Protein AF-A0A968EAG1-F1 (afdb_monomer_lite)

Structure (mmCIF, N/CA/C/O backbone):
data_AF-A0A968EAG1-F1
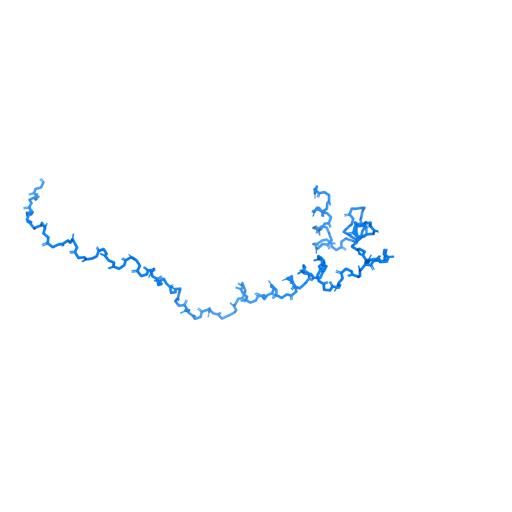#
_entry.id   AF-A0A968EAG1-F1
#
loop_
_atom_site.group_PDB
_atom_site.id
_atom_site.type_symbol
_atom_site.label_atom_id
_atom_site.label_alt_id
_atom_site.label_comp_id
_atom_site.label_asym_id
_atom_site.label_entity_id
_atom_site.label_seq_id
_atom_site.pdbx_PDB_ins_code
_atom_site.Cartn_x
_atom_site.Cartn_y
_atom_site.Cartn_z
_atom_site.occupancy
_atom_site.B_iso_or_equiv
_atom_site.auth_seq_id
_atom_site.auth_comp_id
_atom_site.auth_asym_id
_atom_site.auth_atom_id
_atom_site.pdbx_PDB_model_num
ATOM 1 N N . MET A 1 1 ? 4.496 9.238 9.804 1.00 68.00 1 MET A N 1
ATOM 2 C CA . MET A 1 1 ? 3.751 7.984 9.552 1.00 68.00 1 MET A CA 1
ATOM 3 C C . MET A 1 1 ? 2.313 7.982 10.082 1.00 68.00 1 MET A C 1
ATOM 5 O O . MET A 1 1 ? 1.546 7.136 9.651 1.00 68.00 1 MET A O 1
ATOM 9 N N . GLN A 1 2 ? 1.909 8.931 10.944 1.00 83.31 2 GLN A N 1
ATOM 10 C CA . GLN A 1 2 ? 0.537 9.005 11.482 1.00 83.31 2 GLN A CA 1
ATOM 11 C C . GLN A 1 2 ? -0.554 9.052 10.399 1.00 83.31 2 GLN A C 1
ATOM 13 O O . GLN A 1 2 ? -1.479 8.253 10.448 1.00 83.31 2 GLN A O 1
ATOM 18 N N . PHE A 1 3 ? -0.415 9.922 9.391 1.00 86.06 3 PHE A N 1
ATOM 19 C CA . PHE A 1 3 ? -1.431 10.082 8.340 1.00 86.06 3 PHE A CA 1
ATOM 20 C C . PHE A 1 3 ? -1.649 8.819 7.497 1.00 86.06 3 PHE A C 1
ATOM 22 O O . PHE A 1 3 ? -2.782 8.475 7.187 1.00 86.06 3 PHE A O 1
ATOM 29 N N . LEU A 1 4 ? -0.571 8.101 7.179 1.00 82.31 4 LEU A N 1
ATOM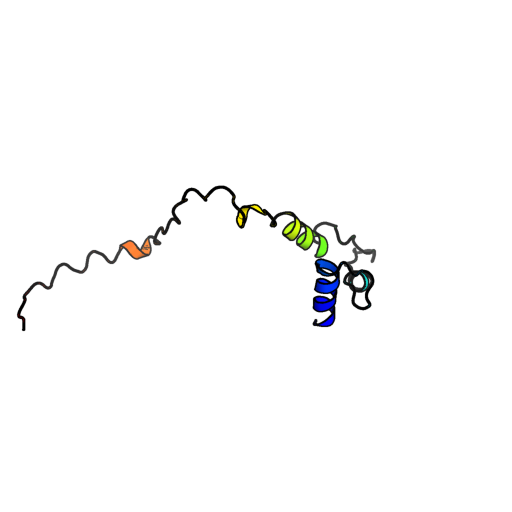 30 C CA . LEU A 1 4 ? -0.620 6.849 6.420 1.00 82.31 4 LEU A CA 1
ATOM 31 C C . LEU A 1 4 ? -1.311 5.727 7.204 1.00 82.31 4 LEU A C 1
ATOM 33 O O . LEU A 1 4 ? -2.111 4.984 6.645 1.00 82.31 4 LEU A O 1
ATOM 37 N N . MET A 1 5 ? -1.030 5.625 8.506 1.00 85.50 5 MET A N 1
ATOM 38 C CA . MET A 1 5 ? -1.665 4.627 9.374 1.00 85.50 5 MET A CA 1
ATOM 39 C C . MET A 1 5 ? -3.138 4.949 9.616 1.00 85.50 5 MET A C 1
ATOM 41 O O . MET A 1 5 ? -3.976 4.058 9.551 1.00 85.50 5 MET A O 1
ATOM 45 N N . HIS A 1 6 ? -3.459 6.225 9.827 1.00 89.88 6 HIS A N 1
ATOM 46 C CA . HIS A 1 6 ? -4.839 6.671 9.960 1.00 89.88 6 HIS A CA 1
ATOM 47 C C . HIS A 1 6 ? -5.648 6.353 8.700 1.00 89.88 6 HIS A C 1
ATOM 49 O O . HIS A 1 6 ? -6.672 5.681 8.780 1.00 89.88 6 HIS A O 1
ATOM 55 N N . GLN A 1 7 ? -5.134 6.728 7.526 1.00 87.31 7 GLN A N 1
ATOM 56 C CA . GLN A 1 7 ? -5.828 6.463 6.272 1.00 87.31 7 GLN A CA 1
ATOM 57 C C . GLN A 1 7 ? -5.929 4.963 5.950 1.00 87.31 7 GLN A C 1
ATOM 59 O O . GLN A 1 7 ? -6.914 4.529 5.352 1.00 87.31 7 GLN A O 1
ATOM 64 N N . ARG A 1 8 ? -4.951 4.140 6.357 1.00 86.19 8 ARG A N 1
ATOM 65 C CA . ARG A 1 8 ? -5.062 2.673 6.287 1.00 86.19 8 ARG A CA 1
ATOM 66 C C . ARG A 1 8 ? -6.290 2.189 7.055 1.00 86.19 8 ARG A C 1
ATOM 68 O O . ARG A 1 8 ? -7.081 1.436 6.496 1.00 86.19 8 ARG A O 1
ATOM 75 N N . ASP A 1 9 ? -6.452 2.621 8.301 1.00 88.50 9 ASP A N 1
ATOM 76 C CA . ASP A 1 9 ? -7.562 2.185 9.152 1.00 88.50 9 ASP A CA 1
ATOM 77 C C . ASP A 1 9 ? -8.912 2.674 8.601 1.00 88.50 9 ASP A C 1
ATOM 79 O O . ASP A 1 9 ? -9.860 1.894 8.524 1.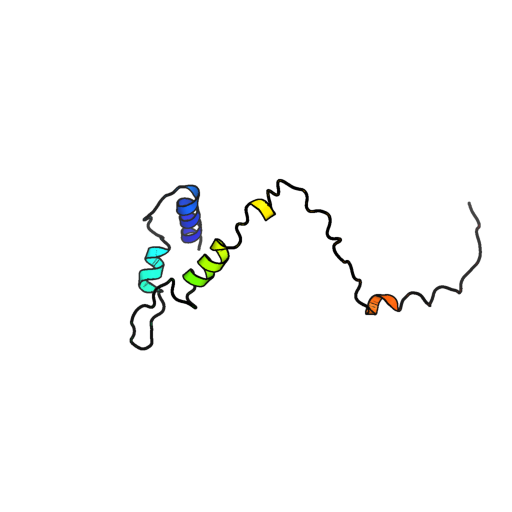00 88.50 9 ASP A O 1
ATOM 83 N N . GLU A 1 10 ? -8.988 3.917 8.115 1.00 91.25 10 GLU A N 1
ATOM 84 C CA . GLU A 1 10 ? -10.173 4.451 7.422 1.00 91.25 10 GLU A CA 1
ATOM 85 C C . GLU A 1 10 ? -10.524 3.654 6.157 1.00 91.25 10 GLU A C 1
ATOM 87 O O . GLU A 1 10 ? -11.699 3.415 5.874 1.00 91.25 10 GLU A O 1
ATOM 92 N N . THR A 1 11 ? -9.514 3.207 5.407 1.00 88.25 11 THR A N 1
ATOM 93 C CA . THR A 1 11 ? -9.717 2.415 4.188 1.00 88.25 11 THR A CA 1
ATOM 94 C C . THR A 1 11 ? -10.198 1.004 4.515 1.00 88.25 11 THR A C 1
ATOM 96 O O . THR A 1 11 ? -11.139 0.520 3.889 1.00 88.25 11 THR A O 1
ATOM 99 N N . VAL A 1 12 ? -9.559 0.336 5.481 1.00 84.81 12 VAL A N 1
ATOM 100 C CA . VAL A 1 12 ? -9.821 -1.076 5.807 1.00 84.81 12 VAL A CA 1
ATOM 101 C C . VAL A 1 12 ? -11.092 -1.239 6.639 1.00 84.81 12 VAL A C 1
ATOM 103 O O . VAL A 1 12 ? -11.901 -2.108 6.334 1.00 84.81 12 VAL A O 1
ATOM 106 N N . HIS A 1 13 ? -11.292 -0.412 7.667 1.00 91.00 13 HIS A N 1
ATOM 107 C CA . HIS A 1 13 ? -12.444 -0.525 8.568 1.00 91.00 13 HIS A CA 1
ATOM 108 C C . HIS A 1 13 ? -13.613 0.375 8.158 1.00 91.00 13 HIS A C 1
ATOM 110 O O . HIS A 1 13 ? -14.766 0.004 8.356 1.00 91.00 13 HIS A O 1
ATOM 116 N N . GLY A 1 14 ? -13.330 1.553 7.594 1.00 91.19 14 GLY A N 1
ATOM 117 C CA . GLY A 1 14 ? -14.352 2.524 7.188 1.00 91.19 14 GLY A CA 1
ATOM 118 C C . GLY A 1 14 ? -14.762 2.440 5.716 1.00 91.19 14 GLY A C 1
ATOM 119 O O . GLY A 1 14 ? -15.746 3.063 5.325 1.00 91.19 14 GLY A O 1
ATOM 120 N N . GLY A 1 15 ? -14.018 1.705 4.881 1.00 89.00 15 GLY A N 1
ATOM 121 C CA . GLY A 1 15 ? -14.270 1.613 3.439 1.00 89.00 15 GLY A CA 1
ATOM 122 C C . GLY A 1 15 ? -13.994 2.905 2.656 1.00 89.00 15 GLY A C 1
ATOM 123 O O . GLY A 1 15 ? -14.354 2.994 1.481 1.00 89.00 15 GLY A O 1
ATOM 124 N N . ILE A 1 16 ? -13.358 3.906 3.271 1.00 89.56 16 ILE A N 1
ATOM 125 C CA . ILE A 1 16 ? -13.103 5.215 2.658 1.00 89.56 16 ILE A CA 1
ATOM 126 C C . ILE A 1 16 ? -11.933 5.097 1.673 1.00 89.56 16 ILE A C 1
ATOM 128 O O . ILE A 1 16 ? -10.840 4.675 2.037 1.00 89.56 16 ILE A O 1
ATOM 132 N N . ARG A 1 17 ? -12.136 5.482 0.407 1.00 87.19 17 ARG A N 1
ATOM 133 C CA . ARG A 1 17 ? -11.109 5.427 -0.652 1.00 87.19 17 ARG A CA 1
ATOM 134 C C . ARG A 1 17 ? -10.855 6.812 -1.242 1.00 87.19 17 ARG A C 1
ATOM 136 O O . ARG A 1 17 ? -11.737 7.661 -1.240 1.00 87.19 17 ARG A O 1
ATOM 143 N N . GLY A 1 18 ? -9.649 7.029 -1.768 1.00 82.62 18 GLY A N 1
ATOM 144 C CA . GLY A 1 18 ? -9.287 8.277 -2.457 1.00 82.62 18 GLY A CA 1
ATOM 145 C C . GLY A 1 18 ? -8.948 9.465 -1.548 1.00 82.62 18 GLY A C 1
ATOM 146 O O . GLY A 1 18 ? -8.866 10.590 -2.031 1.00 82.62 18 GLY A O 1
ATOM 147 N N . ALA A 1 19 ? -8.735 9.249 -0.247 1.00 82.88 19 ALA A N 1
ATOM 148 C CA . ALA A 1 19 ? -8.305 10.312 0.661 1.00 82.88 19 ALA A CA 1
ATOM 149 C C . ALA A 1 19 ? -6.855 10.778 0.388 1.00 82.88 19 ALA A C 1
ATOM 151 O O . ALA A 1 19 ? -6.049 10.071 -0.226 1.00 82.88 19 ALA A O 1
ATOM 152 N N . LYS A 1 20 ? -6.529 11.986 0.862 1.00 83.25 20 LYS A N 1
ATOM 153 C CA . LYS A 1 20 ? -5.327 12.773 0.519 1.00 83.25 20 LYS A CA 1
ATOM 154 C C . LYS A 1 20 ? -3.987 12.042 0.679 1.00 83.25 20 LYS A C 1
ATOM 156 O O . LYS A 1 20 ? -3.056 12.311 -0.071 1.00 83.25 20 LYS A O 1
ATOM 161 N N . HIS A 1 21 ? -3.864 11.152 1.653 1.00 85.00 21 HIS A N 1
ATOM 162 C CA . HIS A 1 21 ? -2.630 10.446 2.007 1.00 85.00 21 HIS A CA 1
ATOM 163 C C . HIS A 1 21 ? -2.687 8.965 1.598 1.00 85.00 21 HIS A C 1
ATOM 165 O O . HIS A 1 21 ? -2.262 8.084 2.347 1.00 85.00 21 HIS A O 1
ATOM 171 N N . SER A 1 22 ? -3.258 8.685 0.420 1.00 82.19 22 SER A N 1
ATOM 172 C CA . SER A 1 22 ? -3.474 7.311 -0.042 1.00 82.19 22 SER A CA 1
ATOM 173 C C . SER A 1 22 ? -2.175 6.581 -0.346 1.00 82.19 22 SER A C 1
ATOM 175 O O . SER A 1 22 ? -1.239 7.155 -0.897 1.00 82.19 22 SER A O 1
ATOM 177 N N . LEU A 1 23 ? -2.168 5.277 -0.051 1.00 79.94 23 LEU A N 1
ATOM 178 C CA . LEU A 1 23 ? -1.071 4.385 -0.422 1.00 79.94 23 LEU A CA 1
ATOM 179 C C . LEU A 1 23 ? -0.817 4.412 -1.938 1.00 79.94 23 LEU A C 1
ATOM 181 O O . LEU A 1 23 ? 0.329 4.376 -2.365 1.00 79.94 23 LEU A O 1
ATOM 185 N N . VAL A 1 24 ? -1.886 4.530 -2.737 1.00 81.94 24 VAL A N 1
ATOM 186 C CA . VAL A 1 24 ? -1.819 4.627 -4.204 1.00 81.94 24 VAL A CA 1
ATOM 187 C C . VAL A 1 24 ? -1.049 5.874 -4.636 1.00 81.94 24 VAL A C 1
ATOM 189 O O . VAL A 1 24 ? -0.119 5.755 -5.420 1.00 81.94 24 VAL A O 1
ATOM 192 N N . GLY A 1 25 ? -1.336 7.037 -4.046 1.00 82.94 25 GLY A N 1
ATOM 193 C CA . GLY A 1 25 ? -0.607 8.271 -4.363 1.00 82.94 25 GLY A CA 1
ATOM 194 C C . GLY A 1 25 ? 0.882 8.225 -3.997 1.00 82.94 25 GLY A C 1
ATOM 195 O O . GLY A 1 25 ? 1.685 8.943 -4.580 1.00 82.94 25 GLY A O 1
ATOM 196 N N . CYS A 1 26 ? 1.287 7.374 -3.048 1.00 82.56 26 CYS A N 1
ATOM 197 C CA . CYS A 1 26 ? 2.707 7.148 -2.767 1.00 82.56 26 CYS A CA 1
ATOM 198 C C . CYS A 1 26 ? 3.393 6.348 -3.888 1.00 82.56 26 CYS A C 1
ATOM 200 O O . CYS A 1 26 ? 4.554 6.607 -4.200 1.00 82.56 26 CYS A O 1
ATOM 202 N N . ILE A 1 27 ? 2.685 5.382 -4.482 1.00 86.00 27 ILE A N 1
ATOM 203 C CA . ILE A 1 27 ? 3.205 4.494 -5.533 1.00 86.00 27 ILE A CA 1
ATOM 204 C C . ILE A 1 27 ? 3.515 5.278 -6.812 1.00 86.00 27 ILE A C 1
ATOM 206 O O . ILE A 1 27 ? 4.499 4.959 -7.472 1.00 86.00 27 ILE A O 1
ATOM 210 N N . ASP A 1 28 ? 2.752 6.334 -7.108 1.00 84.19 28 ASP A N 1
ATOM 211 C CA . ASP A 1 28 ? 2.929 7.164 -8.310 1.00 84.19 28 ASP A CA 1
ATOM 212 C C . ASP A 1 28 ? 4.364 7.698 -8.478 1.00 84.19 28 ASP A C 1
ATOM 214 O O . ASP A 1 28 ? 4.837 7.858 -9.602 1.00 84.19 28 ASP A O 1
ATOM 218 N N . CYS A 1 29 ? 5.075 7.929 -7.368 1.00 86.81 29 CYS A N 1
ATOM 219 C CA . CYS A 1 29 ? 6.463 8.400 -7.373 1.00 86.81 29 CYS A CA 1
ATOM 220 C C . CYS A 1 29 ? 7.475 7.389 -6.809 1.00 86.81 29 CYS A C 1
ATOM 222 O O . CYS A 1 29 ? 8.670 7.543 -7.043 1.00 86.81 29 CYS A O 1
ATOM 224 N N . HIS A 1 30 ? 7.035 6.391 -6.035 1.00 86.94 30 HIS A N 1
ATOM 225 C CA . HIS A 1 30 ? 7.923 5.437 -5.352 1.00 86.94 30 HIS A CA 1
ATOM 226 C C . HIS A 1 30 ? 7.895 4.016 -5.938 1.00 86.94 30 HIS A C 1
ATOM 228 O O . HIS A 1 30 ? 8.453 3.099 -5.334 1.00 86.94 30 HIS A O 1
ATOM 234 N N . ALA A 1 31 ? 7.262 3.806 -7.095 1.00 89.25 31 ALA A N 1
ATOM 235 C CA . ALA A 1 31 ? 7.374 2.546 -7.821 1.00 89.25 31 ALA A CA 1
ATOM 236 C C . ALA A 1 31 ? 8.822 2.311 -8.289 1.00 89.25 31 ALA A C 1
ATOM 238 O O . ALA A 1 31 ? 9.480 3.224 -8.787 1.00 89.25 31 ALA A O 1
ATOM 239 N N . GLN A 1 32 ? 9.308 1.076 -8.147 1.00 90.19 32 GLN A N 1
ATOM 240 C CA . GLN A 1 32 ? 10.597 0.678 -8.713 1.00 90.19 32 GLN A CA 1
ATOM 241 C C . GLN A 1 32 ? 10.551 0.744 -10.242 1.00 90.19 32 GLN A C 1
ATOM 243 O O . GLN A 1 32 ? 9.506 0.497 -10.849 1.00 90.19 32 GLN A O 1
ATOM 248 N N . THR A 1 33 ? 11.692 1.020 -10.865 1.00 94.12 33 THR A N 1
ATOM 249 C CA . THR A 1 33 ? 11.833 1.075 -12.324 1.00 94.12 33 THR A CA 1
ATOM 250 C C . THR A 1 33 ? 12.815 0.026 -12.826 1.00 94.12 33 THR A C 1
ATOM 252 O O . THR A 1 33 ? 13.752 -0.332 -12.115 1.00 94.12 33 THR A O 1
ATOM 255 N N . ASP A 1 34 ? 12.610 -0.454 -14.051 1.00 93.88 34 ASP A N 1
ATOM 256 C CA . ASP A 1 34 ? 13.575 -1.309 -14.741 1.00 93.88 34 ASP A CA 1
ATOM 257 C C . ASP A 1 34 ? 14.789 -0.502 -15.243 1.00 93.88 34 ASP A C 1
ATOM 259 O O . ASP A 1 34 ? 14.837 0.727 -15.134 1.00 93.88 34 ASP A O 1
ATOM 263 N N . ASP A 1 35 ? 15.767 -1.188 -15.840 1.00 95.88 35 ASP A N 1
ATOM 264 C CA . ASP A 1 35 ? 16.992 -0.570 -16.375 1.00 95.88 35 ASP A CA 1
ATOM 265 C C . ASP A 1 35 ? 16.731 0.450 -17.500 1.00 95.88 35 ASP A C 1
ATOM 267 O O . ASP A 1 35 ? 17.614 1.221 -17.874 1.00 95.88 35 ASP A O 1
ATOM 271 N N . ARG A 1 36 ? 15.517 0.462 -18.062 1.00 95.62 36 ARG A N 1
ATOM 272 C CA . ARG A 1 36 ? 15.082 1.392 -19.112 1.00 95.62 36 ARG A CA 1
ATOM 273 C C . ARG A 1 36 ? 14.275 2.559 -18.537 1.00 95.62 36 ARG A C 1
ATOM 275 O O . ARG A 1 36 ? 13.802 3.398 -19.301 1.00 95.62 36 ARG A O 1
ATOM 282 N N . GLY A 1 37 ? 14.116 2.616 -17.214 1.00 92.94 37 GLY A N 1
ATOM 283 C CA . GLY A 1 37 ? 13.356 3.641 -16.505 1.00 92.94 37 GLY A CA 1
ATOM 284 C C . GLY A 1 37 ? 11.840 3.440 -16.548 1.00 92.94 37 GLY A C 1
ATOM 285 O O . GLY A 1 37 ? 11.104 4.343 -16.156 1.00 92.94 37 GLY A O 1
ATOM 286 N N . ALA A 1 38 ? 11.346 2.289 -17.013 1.00 93.00 38 ALA A N 1
ATOM 287 C CA . ALA A 1 38 ? 9.918 1.993 -17.005 1.00 93.00 38 ALA A CA 1
ATOM 288 C C . ALA A 1 38 ? 9.487 1.476 -15.626 1.00 93.00 38 ALA A C 1
ATOM 290 O O . ALA A 1 38 ? 10.176 0.652 -15.027 1.00 93.00 38 ALA A O 1
ATOM 291 N N . ALA A 1 39 ? 8.334 1.932 -15.128 1.00 92.00 39 ALA A N 1
ATOM 292 C CA . ALA A 1 39 ? 7.787 1.456 -13.859 1.00 92.00 39 ALA A CA 1
ATOM 293 C C . ALA A 1 39 ? 7.521 -0.058 -13.905 1.00 92.00 39 ALA A C 1
ATOM 295 O O . ALA A 1 39 ? 6.856 -0.564 -14.814 1.00 92.00 39 ALA A O 1
ATOM 296 N N . ILE A 1 40 ? 8.018 -0.777 -12.902 1.00 92.62 40 ILE A N 1
ATOM 297 C CA . ILE A 1 40 ? 7.752 -2.201 -12.716 1.00 92.62 40 ILE A CA 1
ATOM 298 C C . ILE A 1 40 ? 6.361 -2.341 -12.077 1.00 92.62 40 ILE A C 1
ATOM 300 O O . ILE A 1 40 ? 6.064 -1.636 -11.107 1.00 92.62 40 ILE A O 1
ATOM 304 N N . PRO A 1 41 ? 5.490 -3.245 -12.567 1.00 91.00 41 PRO A N 1
ATOM 305 C CA . PRO A 1 41 ? 4.193 -3.486 -11.943 1.00 91.00 41 PRO A CA 1
ATOM 306 C C . PRO A 1 41 ? 4.340 -3.843 -10.460 1.00 91.00 41 PRO A C 1
ATOM 308 O O . PRO A 1 41 ? 5.114 -4.727 -10.108 1.00 91.00 41 PRO A O 1
ATOM 311 N N . VAL A 1 42 ? 3.564 -3.206 -9.579 1.00 87.81 42 VAL A N 1
ATOM 312 C CA . VAL A 1 42 ? 3.676 -3.404 -8.117 1.00 87.81 42 VAL A CA 1
ATOM 313 C C . VAL A 1 42 ? 3.393 -4.836 -7.647 1.00 87.81 42 VAL A C 1
ATOM 315 O O . VAL A 1 42 ? 3.795 -5.219 -6.552 1.00 87.81 42 VAL A O 1
ATOM 318 N N . ASN A 1 43 ? 2.695 -5.627 -8.463 1.00 85.56 43 ASN A N 1
ATOM 319 C CA . ASN A 1 43 ? 2.402 -7.039 -8.223 1.00 85.56 43 ASN A CA 1
ATOM 320 C C . ASN A 1 43 ? 3.409 -7.998 -8.886 1.00 85.56 43 ASN A C 1
ATOM 322 O O . ASN A 1 43 ? 3.190 -9.206 -8.847 1.00 85.56 43 ASN A O 1
ATOM 326 N N . ALA A 1 44 ? 4.466 -7.488 -9.523 1.00 90.81 44 ALA A N 1
ATOM 327 C CA . ALA A 1 44 ? 5.533 -8.319 -10.063 1.00 90.81 44 ALA A CA 1
ATOM 328 C C . ALA A 1 44 ? 6.356 -8.955 -8.933 1.00 90.81 44 ALA A C 1
ATOM 330 O O . ALA A 1 44 ? 6.469 -8.409 -7.834 1.00 90.81 44 ALA A O 1
ATOM 331 N N . GLU A 1 45 ? 6.959 -10.106 -9.219 1.00 90.25 45 GLU A N 1
ATOM 332 C CA . GLU A 1 45 ? 7.807 -10.814 -8.265 1.00 90.25 45 GLU A CA 1
ATOM 333 C C . GLU A 1 45 ? 8.953 -9.925 -7.757 1.00 90.25 45 GLU A C 1
ATOM 335 O O . GLU A 1 45 ? 9.570 -9.169 -8.510 1.00 90.25 45 GLU A O 1
ATOM 340 N N . GLY A 1 46 ? 9.213 -9.995 -6.449 1.00 86.62 46 GLY A N 1
ATOM 341 C CA . GLY A 1 46 ? 10.252 -9.198 -5.795 1.00 86.62 46 GLY A CA 1
ATOM 342 C C . GLY A 1 46 ? 9.836 -7.764 -5.455 1.00 86.62 46 GLY A C 1
ATOM 343 O O . GLY A 1 46 ? 10.596 -7.061 -4.789 1.00 86.62 46 GLY A O 1
ATOM 344 N N . GLN A 1 47 ? 8.635 -7.322 -5.843 1.00 87.19 47 GLN A N 1
ATOM 345 C CA . GLN A 1 47 ? 8.097 -6.031 -5.417 1.00 87.19 47 GLN A CA 1
ATOM 346 C C . GLN A 1 47 ? 7.489 -6.110 -4.012 1.00 87.19 47 GLN A C 1
ATOM 348 O O . GLN A 1 47 ? 6.942 -7.130 -3.586 1.00 87.19 47 GLN A O 1
ATOM 353 N N . PHE A 1 48 ? 7.540 -4.995 -3.279 1.00 85.62 48 PHE A N 1
ATOM 354 C CA . PHE A 1 48 ? 7.008 -4.922 -1.915 1.00 85.62 48 PHE A CA 1
ATOM 355 C C . PHE A 1 48 ? 5.524 -5.316 -1.844 1.00 85.62 48 PHE A C 1
ATOM 357 O O . PHE A 1 48 ? 5.149 -6.129 -0.999 1.00 85.62 48 PHE A O 1
ATOM 364 N N . CYS A 1 49 ? 4.681 -4.777 -2.734 1.00 84.31 49 CYS A N 1
ATOM 365 C CA . CYS A 1 49 ? 3.241 -5.039 -2.697 1.00 84.31 49 CYS A CA 1
ATOM 366 C C . CYS A 1 49 ? 2.926 -6.511 -2.997 1.00 84.31 49 CYS A C 1
ATOM 368 O O . CYS A 1 49 ? 2.070 -7.083 -2.326 1.00 84.31 49 CYS A O 1
ATOM 370 N N . GLU A 1 50 ? 3.658 -7.140 -3.922 1.00 88.31 50 GLU A N 1
ATOM 371 C CA . GLU A 1 50 ? 3.581 -8.580 -4.188 1.00 88.31 50 GLU A CA 1
ATOM 372 C C . GLU A 1 50 ? 3.891 -9.397 -2.928 1.00 88.31 50 GLU A C 1
ATOM 374 O O . GLU A 1 50 ? 3.044 -10.169 -2.482 1.00 88.31 50 GLU A O 1
ATOM 379 N N . SER A 1 51 ? 5.039 -9.160 -2.286 1.00 84.62 51 SER A N 1
ATOM 380 C CA . SER A 1 51 ? 5.432 -9.908 -1.082 1.00 84.62 51 SER A CA 1
ATOM 381 C C . SER A 1 51 ? 4.453 -9.722 0.084 1.00 84.62 51 SER A C 1
ATOM 383 O O . SER A 1 51 ? 4.114 -10.679 0.785 1.00 84.62 51 SER A O 1
ATOM 385 N N . CYS A 1 52 ? 3.946 -8.499 0.266 1.00 81.94 52 CYS A N 1
ATOM 386 C CA . CYS A 1 52 ? 2.959 -8.166 1.285 1.00 81.94 52 CYS A CA 1
ATOM 387 C C . CYS A 1 52 ? 1.626 -8.881 1.024 1.00 81.94 52 CYS A C 1
ATOM 389 O O . CYS A 1 52 ? 1.055 -9.477 1.936 1.00 81.94 52 CYS A O 1
ATOM 391 N N . HIS A 1 53 ? 1.146 -8.876 -0.222 1.00 82.25 53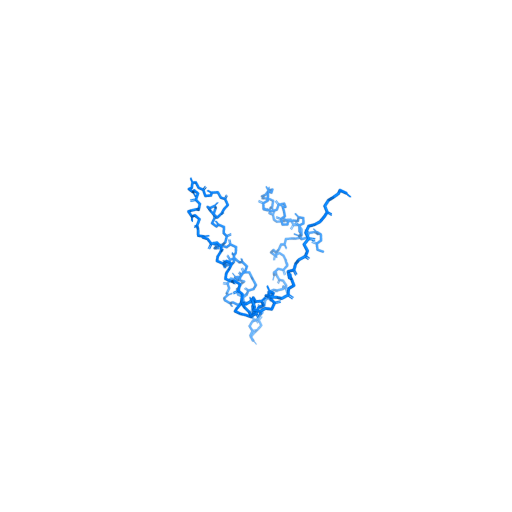 HIS A N 1
ATOM 392 C CA . HIS A 1 53 ? -0.104 -9.535 -0.602 1.00 82.25 53 HIS A CA 1
ATOM 393 C C . HIS A 1 53 ? 0.020 -11.055 -0.576 1.00 82.25 53 HIS A C 1
ATOM 395 O O . HIS A 1 53 ? -0.920 -11.724 -0.156 1.00 82.25 53 HIS A O 1
ATOM 401 N N . ARG A 1 54 ? 1.182 -11.605 -0.942 1.00 81.81 54 ARG A N 1
ATOM 402 C CA . ARG A 1 54 ? 1.491 -13.021 -0.749 1.00 81.81 54 ARG A CA 1
ATOM 403 C C . ARG A 1 54 ? 1.393 -13.362 0.734 1.00 81.81 54 ARG A C 1
ATOM 405 O O . ARG A 1 54 ? 0.640 -14.246 1.093 1.00 81.81 54 ARG A O 1
ATOM 412 N N . PHE A 1 55 ? 2.057 -12.618 1.614 1.00 80.75 55 PHE A N 1
ATOM 413 C CA . PHE A 1 55 ? 2.016 -12.853 3.061 1.00 80.75 55 PHE A CA 1
ATOM 414 C C . PHE A 1 55 ? 0.614 -12.721 3.678 1.00 80.75 55 PHE A C 1
ATOM 416 O O . PHE A 1 55 ? 0.207 -13.570 4.472 1.00 80.75 55 PHE A O 1
ATOM 423 N N . ALA A 1 56 ? -0.121 -11.663 3.333 1.00 73.88 56 ALA A N 1
ATOM 424 C CA . ALA A 1 56 ? -1.458 -11.407 3.864 1.00 73.88 56 ALA A CA 1
ATOM 425 C C . ALA A 1 56 ? -2.513 -12.364 3.283 1.00 73.88 56 ALA A C 1
ATOM 427 O O . ALA A 1 56 ? -3.456 -12.724 3.980 1.00 73.88 56 ALA A O 1
ATOM 428 N N . GLY A 1 57 ? -2.341 -12.795 2.030 1.00 66.38 57 GLY A N 1
ATOM 429 C CA . GLY A 1 57 ? -3.270 -13.669 1.315 1.00 66.38 57 GLY A CA 1
ATOM 430 C C . GLY A 1 57 ? -3.245 -15.137 1.746 1.00 66.38 57 GLY A C 1
ATOM 431 O O . GLY A 1 57 ? -4.203 -15.842 1.451 1.00 66.38 57 GLY A O 1
ATOM 432 N N . VAL A 1 58 ? -2.199 -15.599 2.449 1.00 57.78 58 VAL A N 1
ATOM 433 C CA . VAL A 1 58 ? -2.107 -16.990 2.957 1.00 57.78 58 VAL A CA 1
ATOM 434 C C . VAL A 1 58 ? -2.154 -17.135 4.478 1.00 57.78 58 VAL A C 1
ATOM 436 O O . VAL A 1 58 ? -2.392 -18.238 4.944 1.00 57.78 58 VAL A O 1
ATOM 439 N N . ARG A 1 59 ? -1.947 -16.079 5.280 1.00 53.88 59 ARG A N 1
ATOM 440 C CA . ARG A 1 59 ? -1.919 -16.193 6.759 1.00 53.88 59 ARG A CA 1
ATOM 441 C C . ARG A 1 59 ? -3.186 -15.712 7.464 1.00 53.88 59 ARG A C 1
ATOM 443 O O . ARG A 1 59 ? -3.123 -15.235 8.595 1.00 53.88 59 ARG A O 1
ATOM 450 N N . MET A 1 60 ? -4.328 -15.816 6.798 1.00 50.88 60 MET A N 1
ATOM 451 C CA . MET A 1 60 ? -5.626 -15.634 7.440 1.00 50.88 60 MET A CA 1
ATOM 452 C C . MET A 1 60 ? -6.406 -16.946 7.381 1.00 50.88 60 MET A C 1
ATOM 454 O O . MET A 1 60 ? -7.533 -16.990 6.896 1.00 50.88 60 MET A O 1
ATOM 458 N N . ASP A 1 61 ? -5.807 -18.033 7.869 1.00 51.91 61 ASP A N 1
ATOM 459 C CA . ASP A 1 61 ? -6.597 -19.214 8.189 1.00 51.91 61 ASP A CA 1
ATOM 460 C C . ASP A 1 61 ? -7.465 -18.855 9.393 1.00 51.91 61 ASP A C 1
ATOM 462 O O . ASP A 1 61 ? -7.033 -18.862 10.544 1.00 51.91 61 ASP A O 1
ATOM 466 N N . CYS A 1 62 ? -8.725 -18.506 9.123 1.00 57.44 62 CYS A N 1
ATOM 467 C CA . CYS A 1 62 ? -9.721 -18.169 10.141 1.00 57.44 62 CYS A CA 1
ATOM 468 C C . CYS A 1 62 ? -9.759 -19.216 11.272 1.00 57.44 62 CYS A C 1
ATOM 470 O O . CYS A 1 62 ? -10.039 -18.888 12.424 1.00 57.44 62 CYS A O 1
ATOM 472 N N . PHE A 1 63 ? -9.433 -20.471 10.946 1.00 56.09 63 PHE A N 1
ATOM 473 C CA . PHE A 1 63 ? -9.442 -21.621 11.842 1.00 56.09 63 PHE A CA 1
ATOM 474 C C . PHE A 1 63 ? -8.157 -21.823 12.657 1.00 56.09 63 PHE A C 1
ATOM 476 O O . PHE A 1 63 ? -8.172 -22.656 13.557 1.00 56.09 63 PHE A O 1
ATOM 483 N N . GLU A 1 64 ? -7.084 -21.057 12.430 1.00 51.38 64 GLU A N 1
ATOM 484 C CA . GLU A 1 64 ? -5.938 -21.038 13.356 1.00 51.38 64 GLU A CA 1
ATOM 485 C C . GLU A 1 64 ? -6.324 -20.416 14.711 1.00 51.38 64 GLU A C 1
ATOM 487 O O . GLU A 1 64 ? -5.818 -20.837 15.750 1.00 51.38 64 GLU A O 1
ATOM 492 N N . CYS A 1 65 ? -7.272 -19.465 14.716 1.00 51.62 65 CYS A N 1
ATOM 493 C CA . CYS A 1 65 ? -7.834 -18.851 15.930 1.00 51.62 65 CYS A CA 1
ATOM 494 C C . CYS A 1 65 ? -9.272 -19.305 16.250 1.00 51.62 65 CYS A C 1
ATOM 496 O O . CYS A 1 65 ? -9.627 -19.402 17.422 1.00 51.62 65 CYS A O 1
ATOM 498 N N . HIS A 1 66 ? -10.105 -19.609 15.246 1.00 61.91 66 HIS A N 1
ATOM 499 C CA . HIS A 1 66 ? -11.485 -20.092 15.425 1.00 61.91 66 HIS A CA 1
ATOM 500 C C . HIS A 1 66 ? -11.633 -21.578 15.081 1.00 61.91 66 HIS A C 1
ATOM 502 O O . HIS A 1 66 ? -12.552 -21.972 14.360 1.00 61.91 66 HIS A O 1
ATOM 508 N N . ALA A 1 67 ? -10.728 -22.425 15.568 1.00 61.44 67 ALA A N 1
ATOM 509 C CA . ALA A 1 67 ? -10.856 -23.864 15.382 1.00 61.44 67 ALA A CA 1
ATOM 510 C C . ALA A 1 67 ? -12.159 -24.372 16.035 1.00 61.44 67 ALA A C 1
ATOM 512 O O . ALA A 1 67 ? -12.308 -24.351 17.255 1.00 61.44 67 ALA A O 1
ATOM 513 N N . ALA A 1 68 ? -13.106 -24.858 15.224 1.00 57.62 68 ALA A N 1
ATOM 514 C CA . ALA A 1 68 ? -14.330 -25.511 15.706 1.00 57.62 68 ALA A CA 1
ATOM 515 C C . ALA A 1 68 ? -14.058 -26.896 16.329 1.00 57.62 68 ALA A C 1
ATOM 517 O O . ALA A 1 68 ? -14.927 -27.473 16.982 1.00 57.62 68 ALA A O 1
ATOM 518 N N . VAL A 1 69 ? -12.850 -27.433 16.127 1.00 56.81 69 VAL A N 1
ATOM 519 C CA . VAL A 1 69 ? -12.385 -28.708 16.676 1.00 56.81 69 VAL A CA 1
ATOM 520 C C . VAL A 1 69 ? -11.141 -28.432 17.523 1.00 56.81 69 VAL A C 1
ATOM 522 O O . VAL A 1 69 ? -10.217 -27.791 17.020 1.00 56.81 69 VAL A O 1
ATOM 525 N N . PRO A 1 70 ? -11.073 -28.898 18.785 1.00 56.59 70 PRO A N 1
ATOM 526 C CA . PRO A 1 70 ? -9.882 -28.731 19.605 1.00 56.59 70 PRO A CA 1
ATOM 527 C C . PRO A 1 70 ? -8.671 -29.342 18.903 1.00 56.59 70 PRO A C 1
ATOM 529 O O . PRO A 1 70 ? -8.751 -30.475 18.415 1.00 56.59 70 PRO A O 1
ATOM 532 N N . ALA A 1 71 ? -7.545 -28.625 18.896 1.00 58.41 71 ALA A N 1
ATOM 533 C CA . ALA A 1 71 ? -6.268 -29.221 18.537 1.00 58.41 71 ALA A CA 1
ATOM 534 C C . ALA A 1 71 ? -6.073 -30.453 19.432 1.00 58.41 71 ALA A C 1
ATOM 536 O O . ALA A 1 71 ? -5.951 -30.329 20.654 1.00 58.41 71 ALA A O 1
ATOM 537 N N . ARG A 1 72 ? -6.110 -31.658 18.850 1.00 56.06 72 ARG A N 1
ATOM 538 C CA . ARG A 1 72 ? -5.679 -32.847 19.584 1.00 56.06 72 ARG A CA 1
ATOM 539 C C . ARG A 1 72 ? -4.224 -32.600 19.925 1.00 56.06 72 ARG A C 1
ATOM 541 O O . ARG A 1 72 ? -3.447 -32.303 19.028 1.00 56.06 72 ARG A O 1
ATOM 548 N N . GLY A 1 73 ? -3.930 -32.594 21.222 1.00 57.00 73 GLY A N 1
ATOM 549 C CA . GLY A 1 73 ? -2.663 -32.132 21.760 1.00 57.00 73 GLY A CA 1
ATOM 550 C C . GLY A 1 73 ? -1.485 -32.830 21.103 1.00 57.00 73 GLY A C 1
ATOM 551 O O . GLY A 1 73 ? -1.075 -33.900 21.544 1.00 57.00 73 GLY A O 1
ATOM 552 N N . GLU A 1 74 ? -0.905 -32.180 20.102 1.00 50.72 74 GLU A N 1
ATOM 553 C CA . GLU A 1 74 ? 0.475 -32.410 19.745 1.00 50.72 74 GLU A CA 1
ATOM 554 C C . GLU A 1 74 ? 1.260 -31.875 20.938 1.00 50.72 74 GLU A C 1
ATOM 556 O O . GLU A 1 74 ? 1.303 -30.666 21.200 1.00 50.72 74 GLU A O 1
ATOM 561 N N . ALA A 1 75 ? 1.778 -32.793 21.753 1.00 53.16 75 ALA A N 1
ATOM 562 C CA . ALA A 1 75 ? 2.659 -32.450 22.847 1.00 53.16 75 ALA A CA 1
ATOM 563 C C . ALA A 1 75 ? 3.720 -31.495 22.295 1.00 53.16 75 ALA A C 1
ATOM 565 O O . ALA A 1 75 ? 4.471 -31.853 21.386 1.00 53.16 75 ALA A O 1
ATOM 566 N N . ARG A 1 76 ? 3.780 -30.269 22.834 1.00 52.72 76 ARG A N 1
ATOM 567 C CA . ARG A 1 76 ? 4.954 -29.414 22.670 1.00 52.72 76 ARG A CA 1
ATOM 568 C C . ARG A 1 76 ? 6.115 -30.260 23.154 1.00 52.72 76 ARG A C 1
ATOM 570 O O . ARG A 1 76 ? 6.257 -30.459 24.357 1.00 52.72 76 ARG A O 1
ATOM 577 N N . SER A 1 77 ? 6.874 -30.826 22.223 1.00 55.12 77 SER A N 1
ATOM 578 C CA . SER A 1 77 ? 8.022 -31.645 22.554 1.00 55.12 77 SER A CA 1
ATOM 579 C C . SER A 1 77 ? 9.044 -30.698 23.164 1.00 55.12 77 SER A C 1
ATOM 581 O O . SER A 1 77 ? 9.836 -30.063 22.474 1.00 55.12 77 SER A O 1
ATOM 583 N N . SER A 1 78 ? 8.979 -30.539 24.484 1.00 58.69 78 SER A N 1
ATOM 584 C CA . SER A 1 78 ? 10.063 -30.017 25.294 1.00 58.69 78 SER A CA 1
ATOM 585 C C . SER A 1 78 ? 11.138 -31.096 25.333 1.00 58.69 78 SER A C 1
ATOM 587 O O . SER A 1 78 ? 11.419 -31.683 26.377 1.00 58.69 78 SER A O 1
ATOM 589 N N . ALA A 1 79 ? 11.705 -31.410 24.168 1.00 61.47 79 ALA A N 1
ATOM 590 C CA . ALA A 1 79 ? 12.979 -32.081 24.107 1.00 61.47 79 ALA A CA 1
ATOM 591 C C . ALA A 1 79 ? 13.978 -31.082 24.686 1.00 61.47 79 ALA A C 1
ATOM 593 O O . ALA A 1 79 ? 14.362 -30.104 24.042 1.00 61.47 79 ALA A O 1
ATOM 594 N N . LEU A 1 80 ? 14.319 -31.279 25.959 1.00 58.97 80 LEU A N 1
ATOM 595 C CA . LEU A 1 80 ? 15.434 -30.574 26.562 1.00 58.97 80 LEU A CA 1
ATOM 596 C C . LEU A 1 80 ? 16.664 -30.866 25.694 1.00 58.97 80 LEU A C 1
ATOM 598 O O . LEU A 1 80 ? 16.889 -32.024 25.326 1.00 58.97 80 LEU A O 1
ATOM 602 N N . PRO A 1 81 ? 17.447 -29.845 25.327 1.00 64.62 81 PRO A N 1
ATOM 603 C CA . PRO A 1 81 ? 18.635 -30.060 24.523 1.00 64.62 81 PRO A CA 1
ATOM 604 C C . PRO A 1 81 ? 19.590 -31.003 25.267 1.00 64.62 81 PRO A C 1
ATOM 606 O O . PRO A 1 81 ? 19.731 -30.923 26.489 1.00 64.62 81 PRO A O 1
ATOM 609 N N . ALA A 1 82 ? 20.245 -31.902 24.529 1.00 59.38 82 ALA A N 1
ATOM 610 C CA . ALA A 1 82 ? 21.019 -33.022 25.078 1.00 59.38 82 ALA A CA 1
ATOM 611 C C . ALA A 1 82 ? 22.087 -32.622 26.123 1.00 59.38 82 ALA A C 1
ATOM 613 O O . ALA A 1 82 ? 22.455 -33.436 26.967 1.00 59.38 82 ALA A O 1
ATOM 614 N N . TRP A 1 83 ? 22.539 -31.362 26.132 1.00 56.91 83 TRP A N 1
ATOM 615 C CA . TRP A 1 83 ? 23.478 -30.841 27.131 1.00 56.91 83 TRP A CA 1
ATOM 616 C C . TRP A 1 83 ? 22.908 -30.772 28.559 1.00 56.91 83 TRP A C 1
ATOM 618 O O . TRP A 1 83 ? 23.679 -30.764 29.516 1.00 56.91 83 TRP A O 1
ATOM 628 N N . MET A 1 84 ? 21.581 -30.773 28.738 1.00 57.91 84 MET A N 1
ATOM 629 C CA . MET A 1 84 ? 20.948 -30.754 30.065 1.00 57.91 84 MET A CA 1
ATOM 630 C C . MET A 1 84 ? 20.906 -32.132 30.759 1.00 57.91 84 MET A C 1
ATOM 632 O O . MET A 1 84 ? 20.523 -32.210 31.927 1.00 57.91 84 MET A O 1
ATOM 636 N N . LEU A 1 85 ? 21.309 -33.225 30.095 1.00 57.53 85 LEU A N 1
ATOM 637 C CA . LEU A 1 85 ? 21.240 -34.582 30.663 1.00 57.53 85 LEU A CA 1
ATOM 638 C C . LEU A 1 85 ? 22.453 -34.970 31.536 1.00 57.53 85 LEU A C 1
ATOM 640 O O . LEU A 1 85 ? 22.381 -35.943 32.285 1.00 57.53 85 LEU A O 1
ATOM 644 N N . SER A 1 86 ? 23.545 -34.198 31.512 1.00 57.16 86 SER A N 1
ATOM 645 C CA . SER A 1 86 ? 24.789 -34.542 32.228 1.00 57.16 86 SER A CA 1
ATOM 646 C C . SER A 1 86 ? 24.815 -34.149 33.714 1.00 57.16 86 SER A C 1
ATOM 648 O O . SER A 1 86 ? 25.793 -34.424 34.403 1.00 57.16 86 SER A O 1
ATOM 650 N N . ALA A 1 87 ? 23.754 -33.543 34.257 1.00 57.16 87 ALA A N 1
ATOM 651 C CA . ALA A 1 87 ? 23.736 -33.034 35.636 1.00 57.16 87 ALA A CA 1
ATOM 652 C C . ALA A 1 87 ? 23.130 -33.996 36.686 1.00 57.16 87 ALA A C 1
ATOM 654 O O . ALA A 1 87 ? 22.803 -33.565 37.791 1.00 57.16 87 ALA A O 1
ATOM 655 N N . ARG A 1 88 ? 22.951 -35.294 36.385 1.00 52.38 88 ARG A N 1
ATOM 656 C CA . ARG A 1 88 ? 22.304 -36.259 37.308 1.00 52.38 88 ARG A CA 1
ATOM 657 C C . ARG A 1 88 ? 23.220 -37.280 37.999 1.00 52.38 88 ARG A C 1
ATOM 659 O O . ARG A 1 88 ? 22.703 -38.156 38.681 1.00 52.38 88 ARG A O 1
ATOM 666 N N . LEU A 1 89 ? 24.548 -37.151 37.924 1.00 48.81 89 LEU A N 1
ATOM 667 C CA . LEU A 1 89 ? 25.472 -38.085 38.602 1.00 48.81 89 LEU A CA 1
ATOM 668 C C . LEU A 1 89 ? 26.259 -37.509 39.794 1.00 48.81 89 LEU A C 1
ATOM 670 O O . LEU A 1 89 ? 27.131 -38.188 40.322 1.00 48.81 89 LEU A O 1
ATOM 674 N N . ALA A 1 90 ? 25.931 -36.312 40.290 1.00 49.25 90 ALA A N 1
ATOM 675 C CA . ALA A 1 90 ? 26.645 -35.705 41.424 1.00 49.25 90 ALA A CA 1
ATOM 676 C C . ALA A 1 90 ? 25.741 -35.383 42.627 1.00 49.25 90 ALA A C 1
ATOM 678 O O . ALA A 1 90 ? 25.805 -34.296 43.193 1.00 49.25 90 ALA A O 1
ATOM 679 N N . ARG A 1 91 ? 24.872 -36.316 43.037 1.00 46.91 91 ARG A N 1
ATOM 680 C CA . ARG A 1 91 ? 24.105 -36.159 44.287 1.00 46.91 91 ARG A CA 1
ATOM 681 C C . ARG A 1 91 ? 23.870 -37.493 45.000 1.00 46.91 91 ARG A C 1
ATOM 683 O O . ARG A 1 91 ? 22.742 -37.855 45.298 1.00 46.91 91 ARG A O 1
ATOM 690 N N . ALA A 1 92 ? 24.951 -38.235 45.242 1.00 45.09 92 ALA A N 1
ATOM 691 C CA . ALA A 1 92 ? 24.936 -39.493 45.999 1.00 45.09 92 ALA A CA 1
ATOM 692 C C . ALA A 1 92 ? 25.798 -39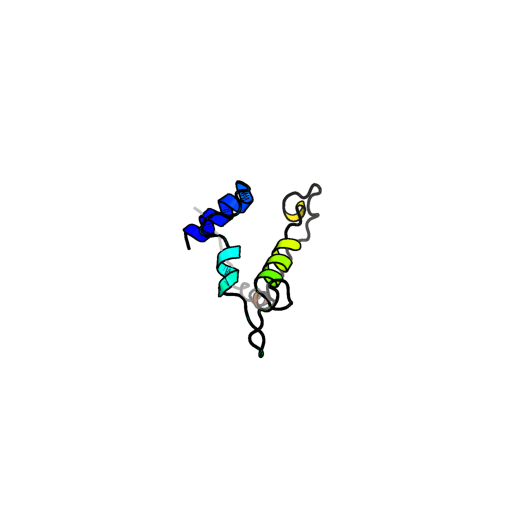.463 47.277 1.00 45.09 92 ALA A C 1
ATOM 694 O O . ALA A 1 92 ? 26.103 -40.511 47.835 1.00 45.09 92 ALA A O 1
ATOM 695 N N . ALA A 1 93 ? 26.189 -38.288 47.776 1.00 49.81 93 ALA A N 1
ATOM 696 C CA . ALA A 1 93 ? 26.952 -38.197 49.017 1.00 49.81 93 ALA A CA 1
ATOM 697 C C . ALA A 1 93 ? 26.639 -36.899 49.761 1.00 49.81 93 ALA A C 1
ATOM 699 O O . ALA A 1 93 ? 27.365 -35.936 49.598 1.00 49.81 93 ALA A O 1
ATOM 700 N N . VAL A 1 94 ? 25.533 -36.868 50.510 1.00 48.03 94 VAL A N 1
ATOM 701 C CA . VAL A 1 94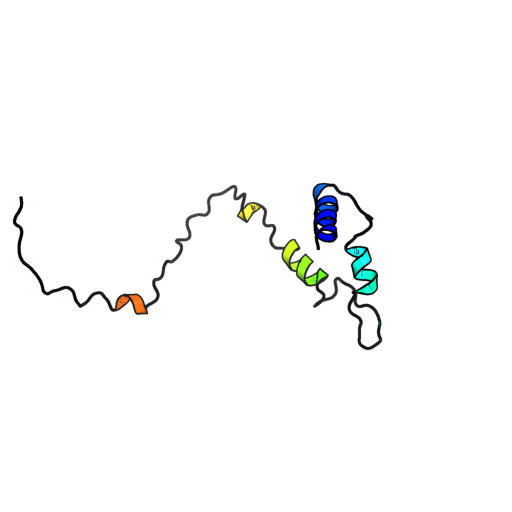 ? 25.460 -36.392 51.908 1.00 48.03 94 VAL A CA 1
ATOM 702 C C . VAL A 1 94 ? 24.115 -36.892 52.443 1.00 48.03 94 VAL A C 1
ATOM 704 O O . VAL A 1 94 ? 23.055 -36.373 52.100 1.00 48.03 94 VAL A O 1
ATOM 707 N N . ARG A 1 95 ? 24.164 -37.952 53.251 1.00 44.06 95 ARG A N 1
ATOM 708 C CA . ARG A 1 95 ? 23.062 -38.416 54.098 1.00 44.06 95 ARG A CA 1
ATOM 709 C C . ARG A 1 95 ? 23.379 -38.014 55.535 1.00 44.06 95 ARG A C 1
ATOM 711 O O . ARG A 1 95 ? 24.527 -38.186 55.944 1.00 44.06 95 ARG A O 1
ATOM 718 N N . SER A 1 96 ? 22.329 -37.623 56.263 1.00 48.56 96 SER A N 1
ATOM 719 C CA . SER A 1 96 ? 22.095 -37.705 57.726 1.00 48.56 96 SER A CA 1
ATOM 720 C C . SER A 1 96 ? 21.743 -36.344 58.353 1.00 48.56 96 SER A C 1
ATOM 722 O O . SER A 1 96 ? 22.153 -35.317 57.821 1.00 48.56 96 SER A O 1
ATOM 724 N N . PRO A 1 97 ? 21.065 -36.326 59.514 1.00 52.03 97 PRO A N 1
ATOM 725 C CA . PRO A 1 97 ? 19.696 -36.802 59.715 1.00 52.03 97 PRO A CA 1
ATOM 726 C C . PRO A 1 97 ? 18.815 -35.726 60.394 1.00 52.03 97 PRO A C 1
ATOM 728 O O . PRO A 1 97 ? 19.291 -34.677 60.814 1.00 52.03 97 PRO A O 1
ATOM 731 N N . GLU A 1 98 ? 17.520 -36.019 60.460 1.00 50.47 98 GLU A N 1
ATOM 732 C CA . GLU A 1 98 ? 16.442 -35.279 61.130 1.00 50.47 98 GLU A CA 1
ATOM 733 C C . GLU A 1 98 ? 16.775 -34.858 62.565 1.00 50.47 98 GLU A C 1
ATOM 735 O O . GLU A 1 98 ? 17.230 -35.713 63.320 1.00 50.47 98 GLU A O 1
ATOM 740 N N . ILE A 1 99 ? 16.433 -33.616 62.947 1.00 38.94 99 ILE A N 1
ATOM 741 C CA . ILE A 1 99 ? 15.936 -33.238 64.286 1.00 38.94 99 ILE A CA 1
ATOM 742 C C . ILE A 1 99 ? 15.006 -32.010 64.123 1.00 38.94 99 ILE A C 1
ATOM 744 O O . ILE A 1 99 ? 15.483 -30.914 63.842 1.00 38.94 99 ILE A O 1
ATOM 748 N N . GLU A 1 100 ? 13.690 -32.213 64.269 1.00 34.69 100 GLU A N 1
ATOM 749 C CA . GLU A 1 100 ? 12.725 -31.200 64.759 1.00 34.69 100 GLU A CA 1
ATOM 750 C C . GLU A 1 100 ? 12.825 -31.115 66.299 1.00 34.69 100 GLU A C 1
ATOM 752 O O . GLU A 1 100 ? 13.271 -32.098 66.908 1.00 34.69 100 GLU A O 1
ATOM 757 N N . PRO A 1 101 ? 12.377 -30.034 66.971 1.00 54.28 101 PRO A N 1
ATOM 758 C CA . PRO A 1 101 ? 11.508 -28.945 66.496 1.00 54.28 101 PRO A CA 1
ATOM 759 C C . PRO A 1 101 ? 12.177 -27.563 66.381 1.00 54.28 101 PRO A C 1
ATOM 761 O O . PRO A 1 101 ? 13.279 -27.366 66.942 1.00 54.28 101 PRO A O 1
#

Foldseek 3Di:
DVVAVVVVCCCPVVVDPDDPNDPVVVCVPPADADPVRHGDPCCDPPHPNVVVCVVVVPPPPVCVPVVPDDDPDPDPPPPPPPVVPPPPPPDPDDDDDDDDD

pLDDT: mean 72.05, std 17.14, range [34.69, 95.88]

Radius of gyration: 28.89 Å; chains: 1; bounding box: 41×52×86 Å

Sequence (101 aa):
MQFLMHQRDETVHGGIRGAKHSLVGCIDCHAQTDDRGAAIPVNAEGQFCESCHRFAGVRMDCFECHAAVPARGEARSSALPAWMLSARLARAAVRSPEIEP

Secondary structure (DSSP, 8-state):
-HHHHHHHHHHHHH---S-TT-HHHHHHHH--B-TTSPBPPTTSTT-HHHHHHHHHHHS--HHHHS-SS------------GGGGGGSSS-----------